Protein AF-A0A9P7XEX3-F1 (afdb_monomer)

Solvent-accessible surface area (backbone atoms only — not comparable to full-atom values): 7908 Å² total; per-residue (Å²): 132,84,55,79,51,70,36,64,41,76,70,66,59,84,87,46,30,38,46,70,72,43,67,50,45,33,74,48,67,82,50,74,45,76,41,85,84,81,72,66,93,85,53,54,62,40,49,46,70,55,46,53,51,21,47,76,70,18,29,25,40,33,32,69,48,98,83,57,32,36,40,36,40,34,40,29,33,50,69,28,82,89,48,85,88,46,72,95,41,48,42,43,40,38,37,29,40,52,67,87,52,104,77,68,46,75,76,76,54,53,55,64,74,82,32,43,48,61,58,73,90,55,99,80,68,85,70,63,31,47,67,42,65,92

Radius of gyration: 14.93 Å; Cα contacts (8 Å, |Δi|>4): 247; chains: 1; bounding box: 42×30×42 Å

Structure (mmCIF, N/CA/C/O backbone):
data_AF-A0A9P7XEX3-F1
#
_entry.id   AF-A0A9P7XEX3-F1
#
loop_
_atom_site.group_PDB
_atom_site.id
_atom_site.type_symbol
_atom_site.label_atom_id
_atom_site.label_alt_id
_atom_site.label_comp_id
_atom_site.label_asym_id
_atom_site.label_entity_id
_atom_site.label_seq_id
_atom_site.pdbx_PDB_ins_code
_atom_site.Cartn_x
_atom_site.Cartn_y
_atom_site.Cartn_z
_atom_site.occupancy
_atom_site.B_iso_or_equiv
_atom_site.auth_seq_id
_atom_site.auth_comp_id
_atom_site.auth_asym_id
_atom_site.auth_atom_id
_atom_site.pdbx_PDB_model_num
ATOM 1 N N . MET A 1 1 ? -22.966 -5.302 -13.024 1.00 58.19 1 MET A N 1
ATOM 2 C CA . MET A 1 1 ? -21.547 -4.919 -12.872 1.00 58.19 1 MET A CA 1
ATOM 3 C C . MET A 1 1 ? -21.337 -4.687 -11.386 1.00 58.19 1 MET A C 1
ATOM 5 O O . MET A 1 1 ? -22.095 -3.896 -10.843 1.00 58.19 1 MET A O 1
ATOM 9 N N . LYS A 1 2 ? -20.455 -5.440 -10.715 1.00 70.50 2 LYS A N 1
ATOM 10 C CA . LYS A 1 2 ? -20.168 -5.188 -9.292 1.00 70.50 2 LYS A CA 1
ATOM 11 C C . LYS A 1 2 ? -19.437 -3.854 -9.166 1.00 70.50 2 LYS A C 1
ATOM 13 O O . LYS A 1 2 ? -18.598 -3.545 -10.013 1.00 70.50 2 LYS A O 1
ATOM 18 N N . SER A 1 3 ? -19.785 -3.066 -8.157 1.00 88.56 3 SER A N 1
ATOM 19 C CA . SER A 1 3 ? -19.058 -1.833 -7.847 1.00 88.56 3 SER A CA 1
ATOM 20 C C . SER A 1 3 ? -17.653 -2.179 -7.353 1.00 88.56 3 SER A C 1
ATOM 22 O O . SER A 1 3 ? -17.471 -3.205 -6.703 1.00 88.56 3 SER A O 1
ATOM 24 N N . VAL A 1 4 ? -16.661 -1.315 -7.600 1.00 84.81 4 VAL A N 1
ATOM 25 C CA . VAL A 1 4 ? -15.306 -1.472 -7.029 1.00 84.81 4 VAL A CA 1
ATOM 26 C C . VAL A 1 4 ? -15.376 -1.622 -5.506 1.00 84.81 4 VAL A C 1
ATOM 28 O O . VAL A 1 4 ? -14.642 -2.407 -4.924 1.00 84.81 4 VAL A O 1
ATOM 31 N N . LEU A 1 5 ? -16.326 -0.944 -4.862 1.00 87.81 5 LEU A N 1
ATOM 32 C CA . LEU A 1 5 ? -16.550 -1.009 -3.418 1.00 87.81 5 LEU A CA 1
ATOM 33 C C . LEU A 1 5 ? -17.022 -2.388 -2.910 1.00 87.81 5 LEU A C 1
ATOM 35 O O . LEU A 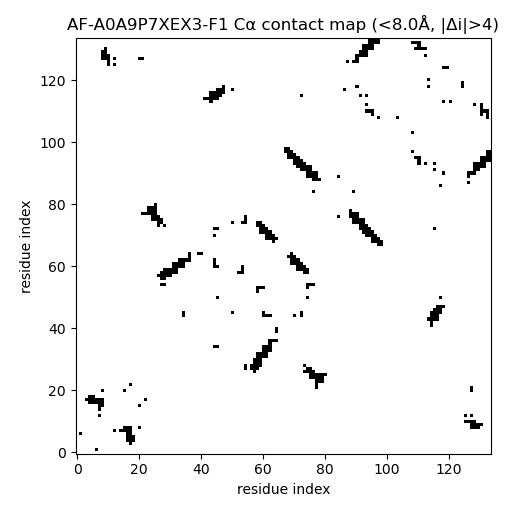1 5 ? -16.902 -2.668 -1.720 1.00 87.81 5 LEU A O 1
ATOM 39 N N . GLU A 1 6 ? -17.544 -3.242 -3.795 1.00 90.00 6 GLU A N 1
ATOM 40 C CA . GLU A 1 6 ? -18.005 -4.609 -3.499 1.00 90.00 6 GLU A CA 1
ATOM 41 C C . GLU A 1 6 ? -16.920 -5.672 -3.758 1.00 90.00 6 GLU A C 1
ATOM 43 O O . GLU A 1 6 ? -17.180 -6.868 -3.607 1.00 90.00 6 GLU A O 1
ATOM 48 N N . CYS A 1 7 ? -15.721 -5.261 -4.187 1.00 88.31 7 CYS A N 1
ATOM 49 C CA . CYS A 1 7 ? -14.556 -6.136 -4.319 1.00 88.31 7 CYS A CA 1
ATOM 50 C C . CYS A 1 7 ? -13.910 -6.421 -2.953 1.00 88.31 7 CYS A C 1
ATOM 52 O O . CYS A 1 7 ? -14.269 -5.804 -1.952 1.00 88.31 7 CYS A O 1
ATOM 54 N N . HIS A 1 8 ? -12.936 -7.331 -2.921 1.00 88.00 8 HIS A N 1
ATOM 55 C CA . HIS A 1 8 ? -12.168 -7.683 -1.722 1.00 88.00 8 HIS A CA 1
ATOM 56 C C . HIS A 1 8 ? -10.729 -7.134 -1.794 1.00 88.00 8 HIS A C 1
ATOM 58 O O . HIS A 1 8 ? -10.211 -6.989 -2.904 1.00 88.00 8 HIS A O 1
ATOM 64 N N . PRO A 1 9 ? -10.091 -6.832 -0.645 1.00 85.50 9 PRO A N 1
ATOM 65 C CA . PRO A 1 9 ? -8.646 -6.607 -0.551 1.00 85.50 9 PRO A CA 1
ATOM 66 C C . PRO A 1 9 ? -7.822 -7.807 -1.052 1.00 85.50 9 PRO A C 1
ATOM 68 O O . PRO A 1 9 ? -8.296 -8.943 -1.025 1.00 85.50 9 PRO A O 1
ATOM 71 N N . ASP A 1 10 ? -6.578 -7.566 -1.473 1.00 80.06 10 ASP A N 1
ATOM 72 C CA . ASP A 1 10 ? -5.695 -8.602 -2.036 1.00 80.06 10 ASP A CA 1
ATOM 73 C C . ASP A 1 10 ? -5.105 -9.561 -0.989 1.00 80.06 10 ASP A C 1
ATOM 75 O O . ASP A 1 10 ? -4.656 -10.652 -1.334 1.00 80.06 10 ASP A O 1
ATOM 79 N N . ASP A 1 11 ? -5.090 -9.165 0.283 1.00 75.62 11 ASP A N 1
ATOM 80 C CA . ASP A 1 11 ? -4.550 -9.918 1.422 1.00 75.62 11 ASP A CA 1
ATOM 81 C C . ASP A 1 11 ? -5.553 -10.912 2.045 1.00 75.62 11 ASP A C 1
ATOM 83 O O . ASP A 1 11 ? -5.323 -11.430 3.134 1.00 75.62 11 ASP A O 1
ATOM 87 N N . ASP A 1 12 ? -6.642 -11.217 1.329 1.00 63.78 12 ASP A N 1
ATOM 88 C CA . ASP A 1 12 ? -7.631 -12.260 1.650 1.00 63.78 12 ASP A CA 1
ATOM 89 C C . ASP A 1 12 ? -8.240 -12.134 3.061 1.00 63.78 12 ASP A C 1
ATOM 91 O O . ASP A 1 12 ? -8.373 -13.096 3.823 1.00 63.78 12 ASP A O 1
ATOM 95 N N . LEU A 1 13 ? -8.639 -10.908 3.421 1.00 64.44 13 LEU A N 1
ATOM 96 C CA . LEU A 1 13 ? -9.342 -10.602 4.667 1.00 64.44 13 LEU A CA 1
ATOM 97 C C . LEU A 1 13 ? -10.747 -11.209 4.710 1.00 64.44 13 LEU A C 1
ATOM 99 O O . LEU A 1 13 ? -11.727 -10.490 4.555 1.00 64.44 13 LEU A O 1
ATOM 103 N N . ALA A 1 14 ? -10.860 -12.518 4.930 1.00 65.88 14 ALA A N 1
ATOM 104 C CA . ALA A 1 14 ? -12.075 -13.233 5.344 1.00 65.88 14 ALA A CA 1
ATOM 105 C C . ALA A 1 14 ? -13.406 -12.699 4.750 1.00 65.88 14 ALA A C 1
ATOM 107 O O . ALA A 1 14 ? -14.372 -12.474 5.478 1.00 65.88 14 ALA A O 1
ATOM 108 N N . GLY A 1 15 ? -13.473 -12.454 3.435 1.00 72.50 15 GLY A N 1
ATOM 109 C CA . GLY A 1 15 ? -14.696 -11.979 2.768 1.00 72.50 15 GLY A CA 1
ATOM 110 C C . GLY A 1 15 ? -15.116 -10.529 3.063 1.00 72.50 15 GLY A C 1
ATOM 111 O O . GLY A 1 15 ? -16.219 -10.130 2.692 1.00 72.50 15 GLY A O 1
ATOM 112 N N . THR A 1 16 ? -14.256 -9.719 3.680 1.00 86.62 16 THR A N 1
ATOM 113 C CA . THR A 1 16 ? -14.482 -8.284 3.919 1.00 86.62 16 THR A CA 1
ATOM 114 C C . THR A 1 16 ? -14.450 -7.524 2.595 1.00 86.62 16 THR A C 1
ATOM 116 O O . THR A 1 16 ? -13.532 -7.713 1.795 1.00 86.62 16 THR A O 1
ATOM 119 N N . MET A 1 17 ? -15.443 -6.675 2.325 1.00 91.00 17 MET A N 1
ATOM 120 C CA . MET A 1 17 ? -15.463 -5.854 1.108 1.00 91.00 17 MET A CA 1
ATOM 121 C C . MET A 1 17 ? -14.606 -4.591 1.269 1.00 91.00 17 MET A C 1
ATOM 123 O O . MET A 1 17 ? -14.405 -4.110 2.382 1.00 91.00 17 MET A O 1
ATOM 127 N N . LEU A 1 18 ? -14.161 -3.994 0.158 1.00 89.38 18 LEU A N 1
ATOM 128 C CA . LEU A 1 18 ? -13.391 -2.744 0.164 1.00 89.38 18 LEU A CA 1
ATOM 129 C C . LEU A 1 18 ? -14.134 -1.609 0.878 1.00 89.38 18 LEU A C 1
ATOM 131 O O . LEU A 1 18 ? -13.507 -0.850 1.610 1.00 89.38 18 LEU A O 1
ATOM 135 N N . LYS A 1 19 ? -15.462 -1.513 0.722 1.00 90.75 19 LYS A N 1
ATOM 136 C CA . LYS A 1 19 ? -16.272 -0.517 1.444 1.00 90.75 19 LYS A CA 1
ATOM 137 C C . LYS A 1 19 ? -16.159 -0.635 2.967 1.00 90.75 19 LYS A C 1
ATOM 139 O O . LYS A 1 19 ? -16.168 0.388 3.633 1.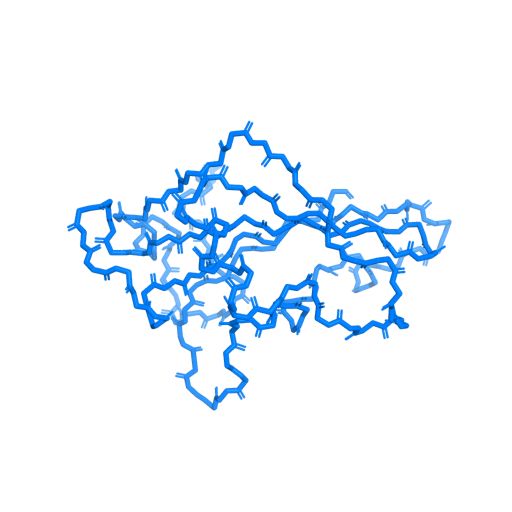00 90.75 19 LYS A O 1
ATOM 144 N N . ASP A 1 20 ? -16.046 -1.858 3.486 1.00 91.06 20 ASP A N 1
ATOM 145 C CA . ASP A 1 20 ? -16.036 -2.133 4.923 1.00 91.06 20 ASP A CA 1
ATOM 146 C C . ASP A 1 20 ? -14.596 -2.029 5.450 1.00 91.06 20 ASP A C 1
ATOM 148 O O . ASP A 1 20 ? -14.333 -1.413 6.478 1.00 91.06 20 ASP A O 1
ATOM 152 N N . ALA A 1 21 ? -13.631 -2.553 4.689 1.00 88.88 21 ALA A N 1
ATOM 153 C CA . ALA A 1 21 ? -12.208 -2.496 5.015 1.00 88.88 21 ALA A CA 1
ATOM 154 C C . ALA A 1 21 ? -11.644 -1.061 5.032 1.00 88.88 21 ALA A C 1
ATOM 156 O O . ALA A 1 21 ? -10.680 -0.785 5.748 1.00 88.88 21 ALA A O 1
ATOM 157 N N . PHE A 1 22 ? -12.236 -0.150 4.252 1.00 89.62 22 PHE A N 1
ATOM 158 C CA . PHE A 1 22 ? -11.783 1.234 4.092 1.00 89.62 22 PHE A CA 1
ATOM 159 C C . PHE A 1 22 ? -12.864 2.279 4.430 1.00 89.62 22 PHE A C 1
ATOM 161 O O . PHE A 1 22 ? -12.735 3.427 4.011 1.00 89.62 22 PHE A O 1
ATOM 168 N N . GLU A 1 23 ? -13.906 1.923 5.191 1.00 90.19 23 GLU A N 1
ATOM 169 C CA . GLU A 1 23 ? -15.091 2.773 5.441 1.00 90.19 23 GLU A CA 1
ATOM 170 C C . GLU A 1 23 ? -14.739 4.191 5.919 1.00 90.19 23 GLU A C 1
ATOM 172 O O . GLU A 1 23 ? -15.272 5.185 5.424 1.00 90.19 23 GLU A O 1
ATOM 177 N N . VAL A 1 24 ? -13.794 4.286 6.856 1.00 91.06 24 VAL A N 1
ATOM 178 C CA . VAL A 1 24 ? -13.302 5.554 7.418 1.00 91.06 24 VAL A CA 1
ATOM 179 C C . VAL A 1 24 ? -11.854 5.834 7.019 1.00 91.06 24 VAL A C 1
ATOM 181 O O . VAL A 1 24 ? -11.160 6.626 7.659 1.00 91.06 24 VAL A O 1
ATOM 184 N N . ALA A 1 25 ? -11.375 5.183 5.957 1.00 89.56 25 ALA A N 1
ATOM 185 C CA . ALA A 1 25 ? -10.015 5.366 5.497 1.00 89.56 25 ALA A CA 1
ATOM 186 C C . ALA A 1 25 ? -9.795 6.802 5.021 1.00 89.56 25 ALA A C 1
ATOM 188 O O . ALA A 1 25 ? -10.544 7.362 4.221 1.00 89.56 25 ALA A O 1
ATOM 189 N N . TRP A 1 26 ? -8.711 7.394 5.499 1.00 89.31 26 TRP A N 1
ATOM 190 C CA . TRP A 1 26 ? -8.267 8.703 5.082 1.00 89.31 26 TRP A CA 1
ATOM 191 C C . TRP A 1 26 ? -7.005 8.571 4.241 1.00 89.31 26 TRP A C 1
ATOM 193 O O . TRP A 1 26 ? -5.998 8.007 4.676 1.00 89.31 26 TRP A O 1
ATOM 203 N N . VAL A 1 27 ? -7.068 9.117 3.029 1.00 87.31 27 VAL A N 1
ATOM 204 C CA . VAL A 1 27 ? -5.940 9.214 2.106 1.00 87.31 27 VAL A CA 1
ATOM 205 C C . VAL A 1 27 ? -5.637 10.685 1.893 1.00 87.31 27 VAL A C 1
ATOM 207 O O . VAL A 1 27 ? -6.520 11.477 1.559 1.00 87.31 27 VAL A O 1
ATOM 210 N N . ARG A 1 28 ? -4.372 11.058 2.064 1.00 80.88 28 ARG A N 1
ATOM 211 C CA . ARG A 1 28 ? -3.878 12.387 1.722 1.00 80.88 28 ARG A CA 1
ATOM 212 C C . ARG A 1 28 ? -2.646 12.205 0.855 1.00 80.88 28 ARG A C 1
ATOM 214 O O . ARG A 1 28 ? -1.628 11.737 1.343 1.00 80.88 28 ARG A O 1
ATOM 221 N N . PHE A 1 29 ? -2.726 12.587 -0.415 1.00 81.81 29 PHE A N 1
ATOM 222 C CA . PHE A 1 29 ? -1.544 12.735 -1.256 1.00 81.81 29 PHE A CA 1
ATOM 223 C C . PHE A 1 29 ? -1.715 13.943 -2.181 1.00 81.81 29 PHE A C 1
ATOM 225 O O . PHE A 1 29 ? -2.795 14.162 -2.723 1.00 81.81 29 PHE A O 1
ATOM 232 N N . ALA A 1 30 ? -0.670 14.756 -2.310 1.00 83.50 30 ALA A N 1
ATOM 233 C CA . ALA A 1 30 ? -0.660 15.953 -3.154 1.00 83.50 30 ALA A CA 1
AT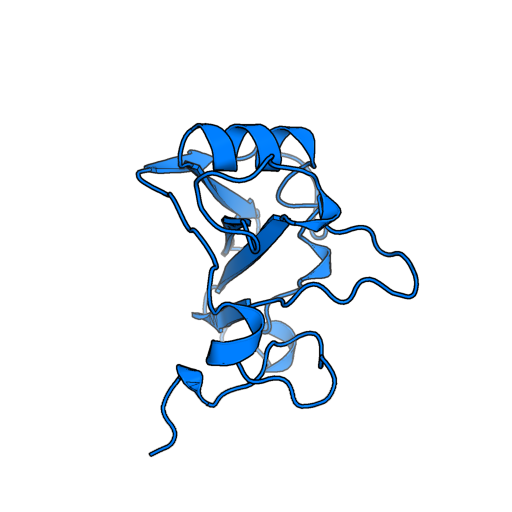OM 234 C C . ALA A 1 30 ? 0.493 15.947 -4.167 1.00 83.50 30 ALA A C 1
ATOM 236 O O . ALA A 1 30 ? 0.420 16.627 -5.185 1.00 83.50 30 ALA A O 1
ATOM 237 N N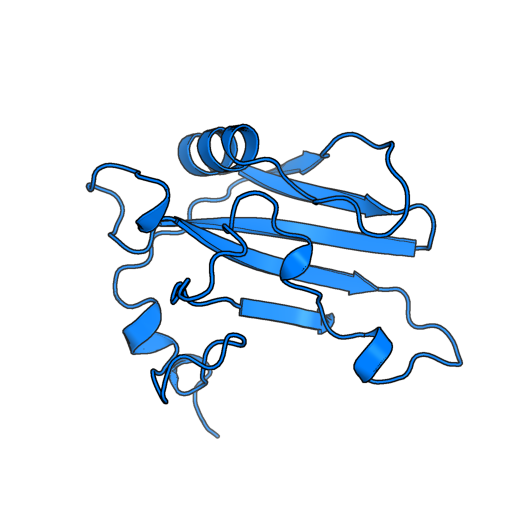 . HIS A 1 31 ? 1.563 15.203 -3.889 1.00 88.50 31 HIS A N 1
ATOM 238 C CA . HIS A 1 31 ? 2.742 15.111 -4.744 1.00 88.50 31 HIS A CA 1
ATOM 239 C C . HIS A 1 31 ? 3.481 13.792 -4.509 1.00 88.50 31 HIS A C 1
ATOM 241 O O . HIS A 1 31 ? 3.269 13.122 -3.493 1.00 88.50 31 HIS A O 1
ATOM 247 N N . PHE A 1 32 ? 4.348 13.434 -5.458 1.00 88.62 32 PHE A N 1
ATOM 248 C CA . PHE A 1 32 ? 5.205 12.257 -5.369 1.00 88.62 32 PHE A CA 1
ATOM 249 C C . PHE A 1 32 ? 6.633 12.635 -4.995 1.00 88.62 32 PHE A C 1
ATOM 251 O O . PHE A 1 32 ? 7.154 13.651 -5.453 1.00 88.62 32 PHE A O 1
ATOM 258 N N . VAL A 1 33 ? 7.277 11.791 -4.195 1.00 88.00 33 VAL A N 1
ATOM 259 C CA . VAL A 1 33 ? 8.696 11.914 -3.854 1.00 88.00 33 VAL A CA 1
ATOM 260 C C . VAL A 1 33 ? 9.395 10.611 -4.212 1.00 88.00 33 VAL A C 1
ATOM 262 O O . VAL A 1 33 ? 8.855 9.525 -4.001 1.00 88.00 33 VAL A O 1
ATOM 265 N N . GLN A 1 34 ? 10.588 10.713 -4.793 1.00 85.38 34 GLN A N 1
ATOM 266 C CA . GLN A 1 34 ? 11.374 9.550 -5.176 1.00 85.38 34 GLN A CA 1
ATOM 267 C C . GLN A 1 34 ? 12.070 8.950 -3.947 1.00 85.38 34 GLN A C 1
ATOM 269 O O . GLN A 1 34 ? 12.846 9.629 -3.276 1.00 85.38 34 GLN A O 1
ATOM 274 N N . ALA A 1 35 ? 11.807 7.675 -3.656 1.00 78.75 35 ALA A N 1
ATOM 275 C CA . ALA A 1 35 ? 12.628 6.899 -2.732 1.00 78.75 35 ALA A CA 1
ATOM 276 C C . ALA A 1 35 ? 14.017 6.656 -3.353 1.00 78.75 35 ALA A C 1
ATOM 278 O O . ALA A 1 35 ? 14.140 6.575 -4.576 1.00 78.75 35 ALA A O 1
ATOM 279 N N . GLY A 1 36 ? 15.060 6.553 -2.518 1.00 68.31 36 GLY A N 1
ATOM 280 C CA . GLY A 1 36 ? 16.458 6.418 -2.960 1.00 68.31 36 GLY A CA 1
ATOM 281 C C . GLY A 1 36 ? 16.671 5.357 -4.055 1.00 68.31 36 GLY A C 1
ATOM 282 O O . GLY A 1 36 ? 15.965 4.348 -4.104 1.00 68.31 36 GLY A O 1
ATOM 283 N N . SER A 1 37 ? 17.635 5.593 -4.956 1.00 57.62 37 SER A N 1
ATOM 284 C CA . SER A 1 37 ? 17.739 4.856 -6.230 1.00 57.62 37 SER A CA 1
ATOM 285 C C . SER A 1 37 ? 18.581 3.581 -6.209 1.00 57.62 37 SER A C 1
ATOM 287 O O . SER A 1 37 ? 18.722 2.950 -7.253 1.00 57.62 37 SER A O 1
ATOM 289 N N . ASP A 1 38 ? 19.137 3.178 -5.073 1.00 56.03 38 ASP A N 1
ATOM 290 C CA . ASP A 1 38 ? 20.031 2.023 -5.010 1.00 56.03 38 ASP A CA 1
ATOM 291 C C . ASP A 1 38 ? 19.566 1.068 -3.925 1.00 56.03 38 ASP A C 1
ATOM 293 O O . ASP A 1 38 ? 19.617 1.393 -2.748 1.00 56.03 38 ASP A O 1
ATOM 297 N N . ASN A 1 39 ? 19.033 -0.069 -4.370 1.00 52.81 39 ASN A N 1
ATOM 298 C CA . ASN A 1 39 ? 19.175 -1.422 -3.825 1.00 52.81 39 ASN A CA 1
ATOM 299 C C . ASN A 1 39 ? 18.563 -2.360 -4.884 1.00 52.81 39 ASN A C 1
ATOM 301 O O . ASN A 1 39 ? 17.638 -1.944 -5.588 1.00 52.81 39 ASN A O 1
ATOM 305 N N . GLY A 1 40 ? 19.106 -3.573 -5.033 1.00 56.31 40 GLY A N 1
ATOM 306 C CA . GLY A 1 40 ? 18.696 -4.553 -6.050 1.00 56.31 40 GLY A CA 1
ATOM 307 C C . GLY A 1 40 ? 17.198 -4.893 -6.054 1.00 56.31 40 GLY A C 1
ATOM 308 O O . GLY A 1 40 ? 16.428 -4.452 -5.197 1.00 56.31 40 GLY A O 1
ATOM 309 N N . GLU A 1 41 ? 16.776 -5.680 -7.045 1.00 58.03 41 GLU A N 1
ATOM 310 C CA . GLU A 1 41 ? 15.397 -6.174 -7.139 1.00 58.03 41 GLU A CA 1
ATOM 311 C C . GLU A 1 41 ? 14.957 -6.847 -5.823 1.00 58.03 41 GLU A C 1
ATOM 313 O O . GLU A 1 41 ? 15.718 -7.598 -5.216 1.00 58.03 41 GLU A O 1
ATOM 318 N N . GLY A 1 42 ? 13.743 -6.537 -5.351 1.00 60.22 42 GLY A N 1
ATOM 319 C CA . GLY A 1 42 ? 13.189 -7.075 -4.098 1.00 60.22 42 GLY A CA 1
ATOM 320 C C . GLY A 1 42 ? 13.446 -6.240 -2.836 1.00 60.22 42 GLY A C 1
ATOM 321 O O . GLY A 1 42 ? 12.981 -6.603 -1.757 1.00 60.22 42 GLY A O 1
ATOM 322 N N . ALA A 1 43 ? 14.144 -5.104 -2.936 1.00 69.62 43 ALA A N 1
ATOM 323 C CA . ALA A 1 43 ? 14.262 -4.173 -1.816 1.00 69.62 43 ALA A CA 1
ATOM 324 C C . ALA A 1 43 ? 12.929 -3.459 -1.523 1.00 69.62 43 ALA A C 1
ATOM 326 O O . ALA A 1 43 ? 12.237 -3.010 -2.438 1.00 69.62 43 ALA A O 1
ATOM 327 N N . GLN A 1 44 ? 12.616 -3.282 -0.235 1.00 76.44 44 GLN A N 1
ATOM 328 C CA . GLN A 1 44 ? 11.437 -2.538 0.217 1.00 76.44 44 GLN A CA 1
ATOM 329 C C . GLN A 1 44 ? 11.390 -1.141 -0.412 1.00 76.44 44 GLN A C 1
ATOM 331 O O . GLN A 1 44 ? 12.378 -0.407 -0.401 1.00 76.44 44 GLN A O 1
ATOM 336 N N . VAL A 1 45 ? 10.234 -0.756 -0.947 1.00 76.62 45 VAL A N 1
ATOM 337 C CA . VAL A 1 45 ? 10.026 0.542 -1.604 1.00 76.62 45 VAL A CA 1
ATOM 338 C C . VAL A 1 45 ? 10.099 1.690 -0.600 1.00 76.62 45 VAL A C 1
ATOM 340 O O . VAL A 1 45 ? 10.565 2.775 -0.940 1.00 76.62 45 VAL A O 1
ATOM 343 N N . VAL A 1 46 ? 9.679 1.447 0.641 1.00 82.25 46 VAL A N 1
ATOM 344 C CA . VAL A 1 46 ? 9.564 2.462 1.687 1.00 82.25 46 VAL A CA 1
ATOM 345 C C . VAL A 1 46 ? 9.864 1.857 3.064 1.00 82.25 46 VAL A C 1
ATOM 347 O O . VAL A 1 46 ? 9.447 0.732 3.328 1.00 82.25 46 VAL A O 1
ATOM 350 N N . SER A 1 47 ? 10.554 2.594 3.941 1.00 81.69 47 SER A N 1
ATOM 351 C CA . SER A 1 47 ? 10.692 2.245 5.365 1.00 81.69 47 SER A CA 1
ATOM 352 C C . SER A 1 47 ? 9.491 2.734 6.185 1.00 81.69 47 SER A C 1
ATOM 354 O O . SER A 1 47 ? 8.751 3.617 5.750 1.00 81.69 47 SER A O 1
ATOM 356 N N . ILE A 1 48 ? 9.305 2.223 7.402 1.00 80.94 48 ILE A N 1
ATOM 357 C CA . ILE A 1 48 ? 8.251 2.712 8.304 1.00 80.94 48 ILE A CA 1
ATOM 358 C C . ILE A 1 48 ? 8.339 4.232 8.506 1.00 80.94 48 ILE A C 1
ATOM 360 O O . ILE A 1 48 ? 7.363 4.936 8.265 1.00 80.94 48 ILE A O 1
ATOM 364 N N . GLU A 1 49 ? 9.512 4.781 8.808 1.00 83.94 49 GLU A N 1
ATOM 365 C CA . GLU A 1 49 ? 9.711 6.215 9.057 1.00 83.94 49 GLU A CA 1
ATOM 366 C C . GLU A 1 49 ? 9.308 7.074 7.852 1.00 83.94 49 GLU A C 1
ATOM 368 O O . GLU A 1 49 ? 8.663 8.115 8.006 1.00 83.94 49 GLU A O 1
ATOM 373 N N . MET A 1 50 ? 9.634 6.611 6.641 1.00 83.88 50 MET A N 1
ATOM 374 C CA . MET A 1 50 ? 9.260 7.290 5.403 1.00 83.88 50 MET A CA 1
ATOM 375 C C . MET A 1 50 ? 7.753 7.233 5.151 1.00 83.88 50 MET A C 1
ATOM 377 O O . MET A 1 50 ? 7.183 8.231 4.716 1.00 83.88 50 MET A O 1
ATOM 381 N N . ALA A 1 51 ? 7.085 6.119 5.467 1.00 83.69 51 ALA A N 1
ATOM 382 C CA . ALA A 1 51 ? 5.629 6.014 5.368 1.00 83.69 51 ALA A CA 1
ATOM 383 C C . ALA A 1 51 ? 4.919 6.964 6.350 1.00 83.69 51 ALA A C 1
ATOM 385 O O . ALA A 1 51 ? 3.937 7.615 5.987 1.00 83.69 51 ALA A O 1
ATOM 386 N N . TRP A 1 52 ? 5.447 7.113 7.570 1.00 84.75 52 TRP A N 1
ATOM 387 C CA . TRP A 1 52 ? 4.949 8.070 8.565 1.00 84.75 52 TRP A CA 1
ATOM 388 C C . TRP A 1 52 ? 5.101 9.518 8.108 1.00 84.75 52 TRP A C 1
ATOM 390 O O . TRP A 1 52 ? 4.152 10.306 8.192 1.00 84.75 52 TRP A O 1
ATOM 400 N N . LEU A 1 53 ? 6.289 9.872 7.612 1.00 86.12 53 LEU A N 1
ATOM 401 C CA . LEU A 1 53 ? 6.537 11.195 7.052 1.00 86.12 53 LEU A CA 1
ATOM 402 C C . LEU A 1 53 ? 5.590 11.450 5.879 1.00 86.12 53 LEU A C 1
ATOM 404 O O . LEU A 1 53 ? 4.944 12.494 5.816 1.00 86.12 53 LEU A O 1
ATOM 408 N N . ALA A 1 54 ? 5.446 10.468 4.996 1.00 87.69 54 ALA A N 1
ATOM 409 C CA . ALA A 1 54 ? 4.624 10.613 3.819 1.00 87.69 54 ALA A CA 1
ATOM 410 C C . ALA A 1 54 ? 3.138 10.791 4.144 1.00 87.69 54 ALA A C 1
ATOM 412 O O . ALA A 1 54 ? 2.510 11.705 3.616 1.00 87.69 54 ALA A O 1
ATOM 413 N N . MET A 1 55 ? 2.596 10.025 5.092 1.00 86.81 55 MET A N 1
ATOM 414 C CA . MET A 1 55 ? 1.216 10.194 5.551 1.00 86.81 55 MET A CA 1
ATOM 415 C C . MET A 1 55 ? 0.985 11.582 6.171 1.00 86.81 55 MET A C 1
ATOM 417 O O . MET A 1 55 ? 0.005 12.262 5.861 1.00 86.81 55 MET A O 1
ATOM 421 N N . ARG A 1 56 ? 1.917 12.053 7.012 1.00 85.06 56 ARG A N 1
ATOM 422 C CA . ARG A 1 56 ? 1.815 13.372 7.661 1.00 85.06 56 ARG A CA 1
ATOM 423 C C . ARG A 1 56 ? 1.845 14.524 6.653 1.00 85.06 56 ARG A C 1
ATOM 425 O O . ARG A 1 56 ? 1.137 15.515 6.839 1.00 85.06 56 ARG A O 1
ATOM 432 N N . TRP A 1 57 ? 2.665 14.407 5.613 1.00 85.31 57 TRP A N 1
ATOM 433 C CA . TRP A 1 57 ? 2.901 15.475 4.636 1.00 85.31 57 TRP A CA 1
ATOM 434 C C . TRP A 1 57 ? 2.033 15.352 3.382 1.00 85.31 57 TRP A C 1
ATOM 436 O O . TRP A 1 57 ? 1.997 16.268 2.564 1.00 85.31 57 TRP A O 1
ATOM 446 N N . GLY A 1 58 ? 1.287 14.258 3.252 1.00 84.94 58 GLY A N 1
ATOM 447 C CA . GLY A 1 58 ? 0.476 13.985 2.079 1.00 84.94 58 GLY A CA 1
ATOM 448 C C . GLY A 1 58 ? 1.326 13.674 0.849 1.00 84.94 58 GLY A C 1
ATOM 449 O O . GLY A 1 58 ? 1.148 14.291 -0.202 1.00 84.94 58 GLY A O 1
ATOM 450 N N . ILE A 1 59 ? 2.267 12.750 0.989 1.00 89.06 59 ILE A N 1
ATOM 451 C CA . ILE A 1 59 ? 3.223 12.359 -0.045 1.00 89.06 59 ILE A CA 1
ATOM 452 C C . ILE A 1 59 ? 2.891 10.948 -0.533 1.00 89.06 59 ILE A C 1
ATOM 454 O O . ILE A 1 59 ? 2.720 10.029 0.264 1.00 89.06 59 ILE A O 1
ATOM 458 N N . GLY A 1 60 ? 2.860 10.768 -1.851 1.00 88.94 60 GLY A N 1
ATOM 459 C CA . GLY A 1 60 ? 3.030 9.456 -2.469 1.00 88.94 60 GLY A CA 1
ATOM 460 C C . GLY A 1 60 ? 4.516 9.174 -2.684 1.00 88.94 60 GLY A C 1
ATOM 461 O O . GLY A 1 60 ? 5.286 10.068 -3.026 1.00 88.94 60 GLY A O 1
ATOM 462 N N . ILE A 1 61 ? 4.950 7.939 -2.494 1.00 88.75 61 ILE A N 1
ATOM 463 C CA . ILE A 1 61 ? 6.360 7.568 -2.621 1.00 88.75 61 ILE A CA 1
ATOM 464 C C . ILE A 1 61 ? 6.516 6.744 -3.880 1.00 88.75 61 ILE A C 1
ATOM 466 O O . ILE A 1 61 ? 5.884 5.704 -4.009 1.00 88.75 61 ILE A O 1
ATOM 470 N N . GLN A 1 62 ? 7.360 7.189 -4.799 1.00 88.19 62 GLN A N 1
ATOM 471 C CA . GLN A 1 62 ? 7.647 6.453 -6.022 1.00 88.19 62 GLN A CA 1
ATOM 472 C C . GLN A 1 62 ? 9.064 5.898 -5.997 1.00 88.19 62 GLN A C 1
ATOM 474 O O . GLN A 1 62 ? 10.001 6.550 -5.538 1.00 88.19 62 GLN A O 1
ATOM 479 N N . ARG A 1 63 ? 9.239 4.698 -6.535 1.00 84.12 63 ARG A N 1
ATOM 480 C CA . ARG A 1 63 ? 10.542 4.075 -6.715 1.00 84.12 63 ARG A CA 1
ATOM 481 C C . ARG A 1 63 ? 10.613 3.422 -8.080 1.00 84.12 63 ARG A C 1
ATOM 483 O O . ARG A 1 63 ? 9.847 2.508 -8.373 1.00 84.12 63 ARG A O 1
ATOM 490 N N . ALA A 1 64 ? 11.553 3.887 -8.891 1.00 77.56 64 ALA A N 1
ATOM 491 C CA . ALA A 1 64 ? 11.917 3.239 -10.139 1.00 77.56 64 ALA A CA 1
ATOM 492 C C . ALA A 1 64 ? 12.967 2.157 -9.865 1.00 77.56 64 ALA A C 1
ATOM 494 O O . ALA A 1 64 ? 13.914 2.378 -9.107 1.00 77.56 64 ALA A O 1
ATOM 495 N N . PHE A 1 65 ? 12.804 1.000 -10.494 1.00 73.25 65 PHE A N 1
ATOM 496 C CA . PHE A 1 65 ? 13.790 -0.074 -10.488 1.00 73.25 65 PHE A CA 1
ATOM 497 C C . PHE A 1 65 ? 14.493 -0.123 -11.845 1.00 73.25 65 PHE A C 1
ATOM 499 O O . PHE A 1 65 ? 13.914 0.225 -12.876 1.00 73.25 65 PHE A O 1
ATOM 506 N N . ARG A 1 66 ? 15.762 -0.558 -11.851 1.00 61.56 66 ARG A N 1
ATOM 507 C CA . ARG A 1 66 ? 16.629 -0.562 -13.047 1.00 61.56 66 ARG A CA 1
ATOM 508 C C . ARG A 1 66 ? 16.041 -1.342 -14.237 1.00 61.56 66 ARG A C 1
ATOM 510 O O . ARG A 1 66 ? 16.418 -1.069 -15.370 1.00 61.56 66 ARG A O 1
ATOM 517 N N . HIS A 1 67 ? 15.095 -2.250 -13.998 1.00 57.84 67 HIS A N 1
ATOM 518 C CA . HIS A 1 67 ? 14.496 -3.136 -15.002 1.00 57.84 67 HIS A CA 1
ATOM 519 C C . HIS A 1 67 ? 13.109 -2.690 -15.502 1.00 57.84 67 HIS A C 1
ATOM 521 O O . HIS A 1 67 ? 12.273 -3.515 -15.855 1.00 57.84 67 HIS A O 1
ATOM 527 N N . ALA A 1 68 ? 12.885 -1.376 -15.604 1.00 71.75 68 ALA A N 1
ATOM 528 C CA . ALA A 1 68 ? 11.714 -0.791 -16.269 1.00 71.75 68 ALA A CA 1
ATOM 529 C C . ALA A 1 68 ? 10.361 -1.039 -15.572 1.00 71.75 68 ALA A C 1
ATOM 531 O O . ALA A 1 68 ? 9.310 -1.158 -16.210 1.00 71.75 68 ALA A O 1
ATOM 532 N N . SER A 1 69 ? 10.394 -1.073 -14.243 1.00 77.75 69 SER A N 1
ATOM 533 C CA . SER A 1 69 ? 9.210 -1.009 -13.397 1.00 77.75 69 SER A CA 1
ATOM 534 C C . SER A 1 69 ? 9.296 0.170 -12.433 1.00 77.75 69 SER A C 1
ATOM 536 O O . SER A 1 69 ? 10.375 0.600 -12.014 1.00 77.75 69 SER A O 1
ATOM 538 N N . MET A 1 70 ? 8.133 0.705 -12.081 1.00 83.38 70 MET A N 1
ATOM 539 C CA . MET A 1 70 ? 7.971 1.745 -11.081 1.00 83.38 70 MET A CA 1
ATOM 540 C C . MET A 1 70 ? 6.911 1.305 -10.081 1.00 83.38 70 MET A C 1
ATOM 542 O O . MET A 1 70 ? 5.809 0.912 -10.458 1.00 83.38 70 MET A O 1
ATOM 546 N N . HIS A 1 71 ? 7.239 1.404 -8.801 1.00 86.06 71 HIS A N 1
ATOM 547 C CA . HIS A 1 71 ? 6.298 1.183 -7.717 1.00 86.06 71 HIS A CA 1
ATOM 548 C C . HIS A 1 71 ? 5.945 2.517 -7.074 1.00 86.06 71 HIS A C 1
ATOM 550 O O . HIS A 1 71 ? 6.832 3.305 -6.753 1.00 86.06 71 HIS A O 1
ATOM 556 N N . ILE A 1 72 ? 4.654 2.763 -6.889 1.00 87.44 72 ILE A N 1
ATOM 557 C CA . ILE A 1 72 ? 4.122 3.919 -6.177 1.00 87.44 72 ILE A CA 1
ATOM 558 C C . ILE A 1 72 ? 3.417 3.404 -4.929 1.00 87.44 72 ILE A C 1
ATOM 560 O O . ILE A 1 72 ? 2.580 2.508 -5.002 1.00 87.44 72 ILE A O 1
ATOM 564 N N . VAL A 1 73 ? 3.749 3.989 -3.789 1.00 88.50 73 VAL A N 1
ATOM 565 C CA . VAL A 1 73 ? 3.155 3.695 -2.493 1.00 88.50 73 VAL A CA 1
ATOM 566 C C . VAL A 1 73 ? 2.413 4.929 -2.012 1.00 88.50 73 VAL A C 1
ATOM 568 O O . VAL A 1 73 ? 3.007 5.996 -1.853 1.00 88.50 73 VAL A O 1
ATOM 571 N N . ILE A 1 74 ? 1.118 4.780 -1.759 1.00 89.50 74 ILE A N 1
ATOM 572 C CA . ILE A 1 74 ? 0.279 5.825 -1.172 1.00 89.50 74 ILE A CA 1
ATOM 573 C C . ILE A 1 74 ? -0.131 5.352 0.225 1.00 89.50 74 ILE A C 1
ATOM 575 O O . ILE A 1 74 ? -0.900 4.395 0.325 1.00 89.50 74 ILE A O 1
ATOM 579 N N . PRO A 1 75 ? 0.375 5.975 1.303 1.00 88.31 75 PRO A N 1
ATOM 580 C CA . PRO A 1 75 ? -0.043 5.645 2.659 1.00 88.31 75 PRO A CA 1
ATOM 581 C C . PRO A 1 75 ? -1.531 5.936 2.884 1.00 88.31 75 PRO A C 1
ATOM 583 O O . PRO A 1 75 ? -2.073 6.922 2.381 1.00 88.31 75 PRO A O 1
ATOM 586 N N . VAL A 1 76 ? -2.178 5.085 3.674 1.00 89.38 76 VAL A N 1
ATOM 587 C CA . VAL A 1 76 ? -3.597 5.178 4.033 1.00 89.38 76 VAL A CA 1
ATOM 588 C C . VAL A 1 76 ? -3.733 5.051 5.544 1.00 89.38 76 VAL A C 1
ATOM 590 O O . VAL A 1 76 ? -3.151 4.150 6.145 1.00 89.38 76 VAL A O 1
ATOM 593 N N . LEU A 1 77 ? -4.530 5.919 6.165 1.00 89.62 77 LEU A N 1
ATOM 594 C CA . LEU A 1 77 ? -4.888 5.818 7.579 1.00 89.62 77 LEU A CA 1
ATOM 595 C C . LEU A 1 77 ? -6.298 5.244 7.708 1.00 89.62 77 LEU A C 1
ATOM 597 O O . LEU A 1 77 ? -7.268 5.904 7.358 1.00 89.62 77 LEU A O 1
ATOM 601 N N . LEU A 1 78 ? -6.418 4.027 8.231 1.00 89.06 78 LEU A N 1
ATOM 602 C CA . LEU A 1 78 ? -7.677 3.280 8.321 1.00 89.06 78 LEU A CA 1
ATOM 603 C C . LEU A 1 78 ? -8.643 3.805 9.383 1.00 89.06 78 LEU A C 1
ATOM 605 O O . LEU A 1 78 ? -9.796 3.409 9.391 1.00 89.06 78 LEU A O 1
ATOM 609 N N . SER A 1 79 ? -8.183 4.660 10.293 1.00 86.69 79 SER A N 1
ATOM 610 C CA . SER A 1 79 ? -8.967 5.146 11.432 1.00 86.69 79 SER A CA 1
ATOM 611 C C . SER A 1 79 ? -9.541 6.551 11.256 1.00 86.69 79 SER A C 1
ATOM 613 O O . SER A 1 79 ? -10.016 7.139 12.220 1.00 86.69 79 SER A O 1
ATOM 615 N N . GLY A 1 80 ? -9.437 7.130 10.062 1.00 83.69 80 GLY A N 1
ATOM 616 C CA . GLY A 1 80 ? -9.882 8.496 9.804 1.00 83.69 80 GLY A CA 1
ATOM 617 C C . GLY A 1 80 ? -8.880 9.578 10.214 1.00 83.69 80 GLY A C 1
ATOM 618 O O . GLY A 1 80 ? -7.887 9.338 10.901 1.00 83.69 80 GLY A O 1
ATOM 619 N N . LYS A 1 81 ? -9.143 10.798 9.735 1.00 82.38 81 LYS A N 1
ATOM 620 C CA . LYS A 1 81 ? -8.225 11.951 9.752 1.00 82.38 81 LYS A CA 1
ATOM 621 C C . LYS A 1 81 ? -7.825 12.441 11.146 1.00 82.38 81 LYS A C 1
ATOM 623 O O . LYS A 1 81 ? -6.688 12.869 11.328 1.00 82.38 81 LYS A O 1
ATOM 628 N N . ASP A 1 82 ? -8.761 12.429 12.089 1.00 83.44 82 ASP A N 1
ATOM 629 C CA . ASP A 1 82 ? -8.600 13.095 13.390 1.00 83.44 82 ASP A CA 1
ATOM 630 C C . ASP A 1 82 ? -8.077 12.150 14.483 1.00 83.44 82 ASP A C 1
ATOM 632 O O . ASP A 1 82 ? -7.860 12.548 15.630 1.00 83.44 82 ASP A O 1
ATOM 636 N N . GLU A 1 83 ? -7.837 10.888 14.131 1.00 84.00 83 GLU A N 1
ATOM 637 C CA . GLU A 1 83 ? -7.301 9.903 15.051 1.00 84.00 83 GLU A CA 1
ATOM 638 C C . GLU A 1 83 ? -5.772 9.915 15.122 1.00 84.00 83 GLU A C 1
ATOM 640 O O . GLU A 1 83 ? -5.056 10.305 14.197 1.00 84.00 83 GLU A O 1
ATOM 645 N N . LYS A 1 84 ? -5.245 9.430 16.253 1.00 84.12 84 LYS A N 1
ATOM 646 C CA . LYS A 1 84 ? -3.802 9.246 16.419 1.00 84.12 84 LYS A CA 1
ATOM 647 C C . LYS A 1 84 ? -3.287 8.258 15.378 1.00 84.12 84 LYS A C 1
ATOM 649 O O . LYS A 1 84 ? -3.636 7.076 15.408 1.00 84.12 84 LYS A O 1
ATOM 654 N N . MET A 1 85 ? -2.385 8.742 14.531 1.00 82.12 85 MET A N 1
ATOM 655 C CA . MET A 1 85 ? -1.601 7.902 13.641 1.00 82.12 85 MET A CA 1
ATOM 656 C C . MET A 1 85 ? -0.760 6.947 14.490 1.00 82.12 85 MET A C 1
ATOM 658 O O . MET A 1 85 ? -0.020 7.382 15.370 1.00 82.12 85 MET A O 1
ATOM 662 N N . VAL A 1 86 ? -0.944 5.650 14.266 1.00 83.12 86 VAL A N 1
ATOM 663 C CA . VAL A 1 86 ? -0.162 4.546 14.835 1.00 83.12 86 VAL A CA 1
ATOM 664 C C . VAL A 1 86 ? -0.008 3.496 13.747 1.00 83.12 86 VAL A C 1
ATOM 666 O O . VAL A 1 86 ? -0.912 3.323 12.934 1.00 83.12 86 VAL A O 1
ATOM 669 N N . GLU A 1 87 ? 1.105 2.771 13.748 1.00 79.44 87 GLU A N 1
ATOM 670 C CA . GLU A 1 87 ? 1.469 1.840 12.671 1.00 79.44 87 GLU A CA 1
ATOM 671 C C . GLU A 1 87 ? 0.359 0.824 12.365 1.00 79.44 87 GLU A C 1
ATOM 673 O O . GLU A 1 87 ? -0.019 0.642 11.212 1.00 79.44 87 GLU A O 1
ATOM 678 N N . LYS A 1 88 ? -0.266 0.259 13.406 1.00 80.94 88 LYS A N 1
ATOM 679 C CA . LYS A 1 88 ? -1.383 -0.694 13.277 1.00 80.94 88 LYS A CA 1
ATOM 680 C C . LYS A 1 88 ? -2.641 -0.137 12.592 1.00 80.94 88 LYS A C 1
ATOM 682 O O . LYS A 1 88 ? -3.521 -0.905 12.232 1.00 80.94 88 LYS A O 1
ATOM 687 N N . LYS A 1 89 ? -2.765 1.187 12.474 1.00 85.94 89 LYS A N 1
ATOM 688 C CA . LYS A 1 89 ? -3.877 1.877 11.799 1.00 85.94 89 LYS A CA 1
ATOM 689 C C . LYS A 1 89 ? -3.483 2.368 10.405 1.00 85.94 89 LYS A C 1
ATOM 691 O O . LYS A 1 89 ? -4.303 2.981 9.733 1.00 85.94 89 LYS A O 1
ATOM 696 N N . MET A 1 90 ? -2.248 2.126 9.970 1.00 84.81 90 MET A N 1
ATOM 697 C CA . MET A 1 90 ? -1.759 2.522 8.655 1.00 84.81 90 MET A CA 1
ATOM 698 C C . MET A 1 90 ? -1.698 1.319 7.717 1.00 84.81 90 MET A C 1
ATOM 700 O O . MET A 1 90 ? -1.202 0.266 8.106 1.00 84.81 90 MET A O 1
ATOM 704 N N . THR A 1 91 ? -2.134 1.506 6.477 1.00 87.44 91 THR A N 1
ATOM 705 C CA . THR A 1 91 ? -1.901 0.589 5.351 1.00 87.44 91 THR A CA 1
ATOM 706 C C . THR A 1 91 ? -1.393 1.379 4.136 1.00 87.44 91 THR A C 1
ATOM 708 O O . THR A 1 91 ? -1.028 2.553 4.266 1.00 87.44 91 THR A O 1
ATOM 711 N N . ALA A 1 92 ? -1.329 0.761 2.958 1.00 86.38 92 ALA A N 1
ATOM 712 C CA . ALA A 1 92 ? -0.939 1.408 1.713 1.00 86.38 92 ALA A CA 1
ATOM 713 C C . ALA A 1 92 ? -1.764 0.935 0.514 1.00 86.38 92 ALA A C 1
ATOM 715 O O . ALA A 1 92 ? -2.217 -0.206 0.450 1.00 86.38 92 ALA A O 1
ATOM 716 N N . ILE A 1 93 ? -1.844 1.809 -0.486 1.00 87.50 93 ILE A N 1
ATOM 717 C CA . ILE A 1 93 ? -2.123 1.427 -1.869 1.00 87.50 93 ILE A CA 1
ATOM 718 C C . ILE A 1 93 ? -0.773 1.250 -2.563 1.00 87.50 93 ILE A C 1
ATOM 720 O O . ILE A 1 93 ? 0.044 2.178 -2.573 1.00 87.50 93 ILE A O 1
ATOM 724 N N . LEU A 1 94 ? -0.547 0.074 -3.146 1.00 87.31 94 LEU A N 1
ATOM 725 C CA . LEU A 1 94 ? 0.619 -0.218 -3.971 1.00 87.31 94 LEU A CA 1
ATOM 726 C C . LEU A 1 94 ? 0.210 -0.218 -5.444 1.00 87.31 94 LEU A C 1
ATOM 728 O O . LEU A 1 94 ? -0.535 -1.081 -5.901 1.00 87.31 94 LEU A O 1
ATOM 732 N N . VAL A 1 95 ? 0.742 0.725 -6.213 1.00 86.38 95 VAL A N 1
ATOM 733 C CA . VAL A 1 95 ? 0.591 0.745 -7.671 1.00 86.38 95 VAL A CA 1
ATOM 734 C C . VAL A 1 95 ? 1.894 0.277 -8.289 1.00 86.38 95 VAL A C 1
ATOM 736 O O . VAL A 1 95 ? 2.957 0.830 -8.015 1.00 86.38 95 VAL A O 1
ATOM 739 N N . SER A 1 96 ? 1.819 -0.755 -9.119 1.00 84.19 96 SER A N 1
ATOM 740 C CA . SER A 1 96 ? 2.961 -1.277 -9.860 1.00 84.19 96 SER A CA 1
ATOM 741 C C . SER A 1 96 ? 2.761 -1.004 -11.338 1.00 84.19 96 SER A C 1
ATOM 743 O O . SER A 1 96 ? 1.864 -1.566 -11.960 1.00 84.19 96 SER A O 1
ATOM 745 N N . VAL A 1 97 ? 3.623 -0.159 -11.887 1.00 82.94 97 VAL A N 1
ATOM 746 C CA . VAL A 1 97 ? 3.709 0.109 -13.319 1.00 82.94 97 VAL A CA 1
ATOM 747 C C . VAL A 1 97 ? 4.857 -0.728 -13.855 1.00 82.94 97 VAL A C 1
ATOM 749 O O . VAL A 1 97 ? 5.997 -0.576 -13.412 1.00 82.94 97 VAL A O 1
ATOM 752 N N . LYS A 1 98 ? 4.568 -1.645 -14.773 1.00 80.06 98 LYS A N 1
ATOM 753 C CA . LYS A 1 98 ? 5.577 -2.522 -15.373 1.00 80.06 98 LYS A CA 1
ATOM 754 C C . LYS A 1 98 ? 5.507 -2.378 -16.880 1.00 80.06 98 LYS A C 1
ATOM 756 O O . LYS A 1 98 ? 4.425 -2.411 -17.456 1.00 80.06 98 LYS A O 1
ATOM 761 N N . ASN A 1 99 ? 6.657 -2.256 -17.534 1.00 75.50 99 ASN A N 1
ATOM 762 C CA . ASN A 1 99 ? 6.668 -2.306 -18.987 1.00 75.50 99 ASN A CA 1
ATOM 763 C C . ASN A 1 99 ? 6.140 -3.659 -19.470 1.00 75.50 99 ASN A C 1
ATOM 765 O O . ASN A 1 99 ? 6.531 -4.719 -18.974 1.00 75.50 99 ASN A O 1
ATOM 769 N N . LYS A 1 100 ? 5.267 -3.611 -20.476 1.00 68.00 100 LYS A N 1
ATOM 770 C CA . LYS A 1 100 ? 4.802 -4.801 -21.176 1.00 68.00 100 LYS A CA 1
ATOM 771 C C . LYS A 1 100 ? 5.986 -5.393 -21.939 1.00 68.00 100 LYS A C 1
ATOM 773 O O . LYS A 1 100 ? 6.373 -4.866 -22.976 1.00 68.00 100 LYS A O 1
ATOM 778 N N . SER A 1 101 ? 6.594 -6.445 -21.402 1.00 68.31 101 SER A N 1
ATOM 779 C CA . SER A 1 101 ? 7.538 -7.258 -22.166 1.00 68.31 101 SER A CA 1
ATOM 780 C C . SER A 1 101 ? 6.762 -8.252 -23.030 1.00 68.31 101 SER A C 1
ATOM 782 O O . SER A 1 101 ? 5.678 -8.700 -22.644 1.00 68.31 101 SER A O 1
ATOM 784 N N . ASP A 1 102 ? 7.323 -8.631 -24.179 1.00 52.91 102 ASP A N 1
ATOM 785 C CA . ASP A 1 102 ? 6.705 -9.573 -25.129 1.00 52.91 102 ASP A CA 1
ATOM 786 C C . ASP A 1 102 ? 6.419 -10.968 -24.525 1.00 52.91 102 ASP A C 1
ATOM 788 O O . ASP A 1 102 ? 5.716 -11.782 -25.124 1.00 52.91 102 ASP A O 1
ATOM 792 N N . HIS A 1 103 ? 6.908 -11.238 -23.306 1.00 55.22 103 HIS A N 1
ATOM 793 C CA . HIS A 1 103 ? 6.765 -12.507 -22.587 1.00 55.22 103 HIS A CA 1
ATOM 794 C C . HIS A 1 103 ? 6.247 -12.369 -21.143 1.00 55.22 103 HIS A C 1
ATOM 796 O O . HIS A 1 103 ? 6.415 -13.287 -20.337 1.00 55.22 103 HIS A O 1
ATOM 802 N N . ALA A 1 104 ? 5.620 -11.246 -20.778 1.00 65.00 104 ALA A N 1
ATOM 803 C CA . ALA A 1 104 ? 5.091 -11.072 -19.426 1.00 65.00 104 ALA A CA 1
ATOM 804 C C . ALA A 1 104 ? 3.951 -12.070 -19.131 1.00 65.00 104 ALA A C 1
ATOM 806 O O . ALA A 1 104 ? 2.907 -12.071 -19.784 1.00 65.00 104 ALA A O 1
ATOM 807 N N . THR A 1 105 ? 4.127 -12.909 -18.108 1.00 67.06 105 THR A N 1
ATOM 808 C CA . THR A 1 105 ? 3.048 -13.746 -17.560 1.00 67.06 105 THR A CA 1
ATOM 809 C C . THR A 1 105 ? 2.189 -12.934 -16.588 1.00 67.06 105 THR A C 1
ATOM 811 O O . THR A 1 105 ? 2.691 -12.021 -15.931 1.00 67.06 105 THR A O 1
ATOM 814 N N . LEU A 1 106 ? 0.910 -13.290 -16.410 1.00 65.81 106 LEU A N 1
ATOM 815 C CA . LEU A 1 106 ? 0.037 -12.650 -15.408 1.00 65.81 106 LEU A CA 1
ATOM 816 C C . LEU A 1 106 ? 0.668 -12.632 -14.005 1.00 65.81 106 LEU A C 1
ATOM 818 O O . LEU A 1 106 ? 0.578 -11.629 -13.305 1.00 65.81 106 LEU A O 1
ATOM 822 N N . GLY A 1 107 ? 1.358 -13.711 -13.617 1.00 67.25 107 GLY A N 1
ATOM 823 C CA . GLY A 1 107 ? 2.093 -13.782 -12.351 1.00 67.25 107 GLY A CA 1
ATOM 824 C C . GLY A 1 107 ? 3.222 -12.754 -12.259 1.00 67.25 107 GLY A C 1
ATOM 825 O O . GLY A 1 107 ? 3.355 -12.092 -11.236 1.00 67.25 107 GLY A O 1
ATOM 826 N N . SER A 1 108 ? 3.975 -12.549 -13.344 1.00 68.69 108 SER A N 1
ATOM 827 C CA . SER A 1 108 ? 5.041 -11.537 -13.398 1.00 68.69 108 SER A CA 1
ATOM 828 C C . SER A 1 108 ? 4.529 -10.091 -13.348 1.00 68.69 108 SER A C 1
ATOM 830 O O . SER A 1 108 ? 5.277 -9.188 -12.973 1.00 68.69 108 SER A O 1
ATOM 832 N N . LEU A 1 109 ? 3.252 -9.859 -13.676 1.00 70.88 109 LEU A N 1
ATOM 833 C CA . LEU A 1 109 ? 2.630 -8.533 -13.666 1.00 70.88 109 LEU A CA 1
ATOM 834 C C . LEU A 1 109 ? 2.009 -8.165 -12.314 1.00 70.88 109 LEU A C 1
ATOM 836 O O . LEU A 1 109 ? 1.968 -6.979 -11.994 1.00 70.88 109 LEU A O 1
ATOM 840 N N . LYS A 1 110 ? 1.624 -9.142 -11.481 1.00 76.62 110 LYS A N 1
ATOM 841 C CA . LYS A 1 110 ? 1.075 -8.887 -10.136 1.00 76.62 110 LYS A CA 1
ATOM 842 C C . LYS A 1 110 ? 1.985 -7.967 -9.320 1.00 76.62 110 LYS A C 1
ATOM 844 O O . LYS A 1 110 ? 3.213 -8.088 -9.380 1.00 76.62 110 LYS A O 1
ATOM 849 N N . ALA A 1 111 ? 1.395 -7.027 -8.586 1.00 77.19 111 ALA A N 1
ATOM 850 C CA . ALA A 1 111 ? 2.150 -6.292 -7.581 1.00 77.19 111 ALA A CA 1
ATOM 851 C C . ALA A 1 111 ? 2.550 -7.261 -6.464 1.00 7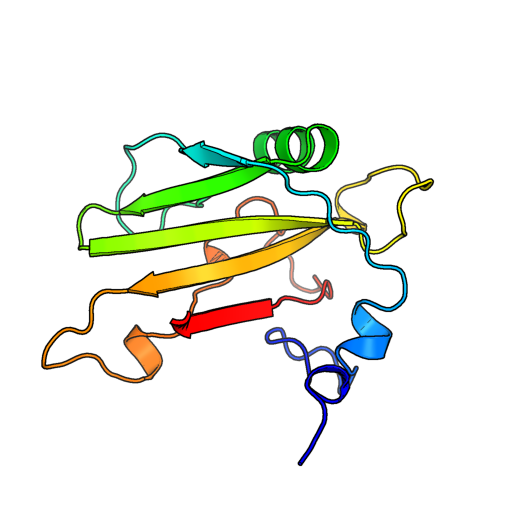7.19 111 ALA A C 1
ATOM 853 O O . ALA A 1 111 ? 1.819 -8.210 -6.180 1.00 77.19 111 ALA A O 1
ATOM 854 N N . ASP A 1 112 ? 3.700 -7.015 -5.849 1.00 80.00 112 ASP A N 1
ATOM 855 C CA . ASP A 1 112 ? 4.144 -7.763 -4.680 1.00 80.00 112 ASP A CA 1
ATOM 856 C C . ASP A 1 112 ? 4.004 -6.874 -3.435 1.00 80.00 112 ASP A C 1
ATOM 858 O O . ASP A 1 112 ? 4.827 -5.974 -3.233 1.00 80.00 112 ASP A O 1
ATOM 862 N N . PRO A 1 113 ? 2.983 -7.101 -2.589 1.00 76.75 113 PRO A N 1
ATOM 863 C CA . PRO A 1 113 ? 2.816 -6.374 -1.336 1.00 76.75 113 PRO A CA 1
ATOM 864 C C . PRO A 1 113 ? 4.016 -6.479 -0.393 1.00 76.75 113 PRO A C 1
ATOM 866 O O . PRO A 1 113 ? 4.206 -5.599 0.445 1.00 76.75 113 PRO A O 1
ATOM 869 N N . SER A 1 114 ? 4.862 -7.507 -0.540 1.00 77.69 114 SER A N 1
ATOM 870 C CA . SER A 1 114 ? 6.061 -7.690 0.286 1.00 77.69 114 SER A CA 1
ATOM 871 C C . SER A 1 114 ? 7.093 -6.564 0.117 1.00 77.69 114 SER A C 1
ATOM 873 O O . SER A 1 114 ? 7.973 -6.390 0.966 1.00 77.69 114 SER A O 1
ATOM 875 N N . LEU A 1 115 ? 6.946 -5.754 -0.938 1.00 76.94 115 LEU A N 1
ATOM 876 C CA . LEU A 1 115 ? 7.722 -4.543 -1.191 1.00 76.94 115 LEU A CA 1
ATOM 877 C C . LEU A 1 115 ? 7.369 -3.383 -0.242 1.00 76.94 115 LEU A C 1
ATOM 879 O O . LEU A 1 115 ? 8.109 -2.398 -0.181 1.00 76.94 115 LEU A O 1
ATOM 883 N N . LEU A 1 116 ? 6.269 -3.465 0.508 1.00 78.00 116 LEU A N 1
ATOM 884 C CA . LEU A 1 116 ? 5.892 -2.464 1.503 1.00 78.00 116 LEU A CA 1
ATOM 885 C C . LEU A 1 116 ? 6.672 -2.703 2.802 1.00 78.00 116 LEU A C 1
ATOM 887 O O . LEU A 1 116 ? 6.372 -3.606 3.575 1.00 78.00 116 LEU A O 1
ATOM 891 N N . GLY A 1 117 ? 7.681 -1.873 3.073 1.00 71.94 117 GLY A N 1
ATOM 892 C CA . GLY A 1 117 ? 8.564 -2.064 4.231 1.00 71.94 117 GLY A CA 1
ATOM 893 C C . GLY A 1 117 ? 8.016 -1.602 5.577 1.00 71.94 117 GLY A C 1
ATOM 894 O O . GLY A 1 117 ? 8.699 -1.722 6.588 1.00 71.94 117 GLY A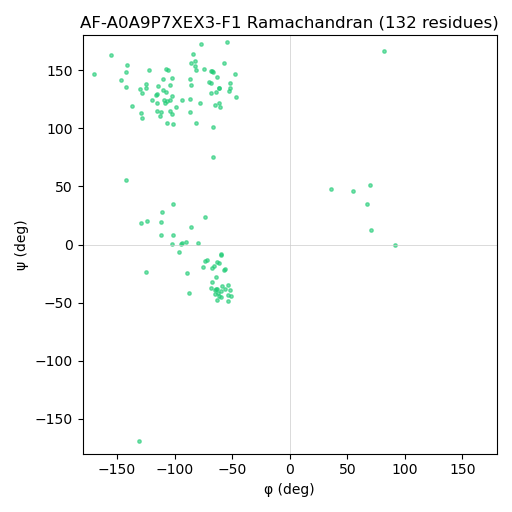 O 1
ATOM 895 N N . PHE A 1 118 ? 6.788 -1.093 5.597 1.00 73.38 118 PHE A N 1
ATOM 896 C CA . PHE A 1 118 ? 6.093 -0.656 6.808 1.00 73.38 118 PHE A CA 1
ATOM 897 C C . PHE A 1 118 ? 4.895 -1.546 7.167 1.00 73.38 118 PHE A C 1
ATOM 899 O O . PHE A 1 118 ? 4.112 -1.228 8.066 1.00 73.38 118 PHE A O 1
ATOM 906 N N . LEU A 1 119 ? 4.753 -2.669 6.455 1.00 68.56 119 LEU A N 1
ATOM 907 C CA . LEU A 1 119 ? 3.851 -3.745 6.822 1.00 68.56 119 LEU A CA 1
ATOM 908 C C . LEU A 1 119 ? 4.670 -4.871 7.480 1.00 68.56 119 LEU A C 1
ATOM 910 O O . LEU A 1 119 ? 5.407 -5.568 6.778 1.00 68.56 119 LEU A O 1
ATOM 914 N N . PRO A 1 120 ? 4.647 -5.043 8.816 1.00 57.53 120 PRO A N 1
ATOM 915 C CA . PRO A 1 120 ? 5.202 -6.221 9.473 1.00 57.53 120 PRO A CA 1
ATOM 916 C C . PRO A 1 120 ? 4.782 -7.536 8.805 1.00 57.53 120 PRO A C 1
ATOM 918 O O . PRO A 1 120 ? 3.604 -7.845 8.698 1.00 57.53 120 PRO A O 1
ATOM 921 N N . LYS A 1 121 ? 5.765 -8.380 8.466 1.00 54.16 121 LYS A N 1
ATOM 922 C CA . LYS A 1 121 ? 5.573 -9.763 7.977 1.00 54.16 121 LYS A CA 1
ATOM 923 C C . LYS A 1 121 ? 5.147 -10.751 9.084 1.00 54.16 121 LYS A C 1
ATOM 925 O O . LYS A 1 121 ? 5.459 -11.938 9.003 1.00 54.16 121 LYS A O 1
ATOM 930 N N . ALA A 1 122 ? 4.540 -10.272 10.170 1.00 50.06 122 ALA A N 1
ATOM 931 C CA . ALA A 1 122 ? 4.140 -11.135 11.278 1.00 50.06 122 ALA A CA 1
ATOM 932 C C . ALA A 1 122 ? 2.904 -11.966 10.894 1.00 50.06 122 ALA A C 1
ATOM 934 O O . ALA A 1 122 ? 2.072 -11.529 10.109 1.00 50.06 122 ALA A O 1
ATOM 935 N N . VAL A 1 123 ? 2.780 -13.159 11.482 1.00 53.22 123 VAL A N 1
ATOM 936 C CA . VAL A 1 123 ? 1.842 -14.239 11.100 1.00 53.22 123 VAL A CA 1
ATOM 937 C C . VAL A 1 123 ? 0.345 -13.851 11.164 1.00 53.22 123 VAL A C 1
ATOM 939 O O . VAL A 1 123 ? -0.493 -14.604 10.683 1.00 53.22 123 VAL A O 1
ATOM 942 N N . ALA A 1 124 ? -0.010 -12.681 11.705 1.00 59.44 124 ALA A N 1
ATOM 943 C CA . ALA A 1 124 ? -1.388 -12.184 11.747 1.00 59.44 124 ALA A CA 1
ATOM 944 C C . ALA A 1 124 ? -1.469 -10.660 11.515 1.00 59.44 124 ALA A C 1
ATOM 946 O O . ALA A 1 124 ? -1.974 -9.919 12.360 1.00 59.44 124 ALA A O 1
ATOM 947 N N . ASP A 1 125 ? -0.926 -10.172 10.397 1.00 67.69 125 ASP A N 1
ATOM 948 C CA . ASP A 1 125 ? -1.250 -8.831 9.896 1.00 67.69 125 ASP A CA 1
ATOM 949 C C . ASP A 1 125 ? -2.506 -8.905 9.018 1.00 67.69 125 ASP A C 1
ATOM 951 O O . ASP A 1 125 ? -2.505 -9.554 7.977 1.00 67.69 125 ASP A O 1
ATOM 955 N N . HIS A 1 126 ? -3.587 -8.274 9.478 1.00 74.12 126 HIS A N 1
ATOM 956 C CA . HIS A 1 126 ? -4.907 -8.276 8.837 1.00 74.12 126 HIS A CA 1
ATOM 957 C C . HIS A 1 126 ? -5.263 -6.898 8.257 1.00 74.12 126 HIS A C 1
ATOM 959 O O . HIS A 1 126 ? -6.427 -6.491 8.257 1.00 74.12 126 HIS A O 1
ATOM 965 N N . ARG A 1 127 ? -4.262 -6.103 7.875 1.00 80.31 127 ARG A N 1
ATOM 966 C CA . ARG A 1 127 ? -4.505 -4.770 7.325 1.00 80.31 127 ARG A CA 1
ATOM 967 C C . ARG A 1 127 ? -4.733 -4.855 5.823 1.00 80.31 127 ARG A C 1
ATOM 969 O O . ARG A 1 127 ? -3.817 -5.284 5.131 1.00 80.31 127 ARG A O 1
ATOM 976 N N . PRO A 1 128 ? -5.859 -4.321 5.319 1.00 83.25 128 PRO A N 1
ATOM 977 C CA . PRO A 1 128 ? -6.244 -4.487 3.930 1.00 83.25 128 PRO A CA 1
ATOM 978 C C . PRO A 1 128 ? -5.213 -3.890 2.983 1.00 83.25 128 PRO A C 1
ATOM 980 O O . PRO A 1 128 ? -4.773 -2.748 3.167 1.00 83.25 128 PRO A O 1
ATOM 983 N N . ILE A 1 129 ? -4.878 -4.645 1.942 1.00 81.00 129 ILE A N 1
ATOM 984 C CA . ILE A 1 129 ? -3.935 -4.249 0.898 1.00 81.00 129 ILE A CA 1
ATOM 985 C C . ILE A 1 129 ? -4.676 -4.119 -0.430 1.00 81.00 129 ILE A C 1
ATOM 987 O O . ILE A 1 129 ? -5.484 -4.971 -0.798 1.00 81.00 129 ILE A O 1
ATOM 991 N N . ILE A 1 130 ? -4.369 -3.047 -1.163 1.00 81.00 130 ILE A N 1
ATOM 992 C CA . ILE A 1 130 ? -4.800 -2.875 -2.551 1.00 81.00 130 ILE A CA 1
ATOM 993 C C . ILE A 1 130 ? -3.564 -2.763 -3.436 1.00 81.00 130 ILE A C 1
ATOM 995 O O . ILE A 1 130 ? -2.718 -1.883 -3.252 1.00 81.00 130 ILE A O 1
ATOM 999 N N . SER A 1 131 ? -3.508 -3.642 -4.426 1.00 78.81 131 SER A N 1
ATOM 1000 C CA . SER A 1 131 ? -2.489 -3.745 -5.450 1.00 78.81 131 SER A CA 1
ATOM 1001 C C . SER A 1 131 ? -3.089 -3.454 -6.816 1.00 78.81 131 SER A C 1
ATOM 1003 O O . SER A 1 131 ? -3.909 -4.207 -7.337 1.00 78.81 131 SER A O 1
ATOM 1005 N N . LEU A 1 132 ? -2.639 -2.369 -7.439 1.00 77.44 132 LEU A N 1
ATOM 1006 C CA . LEU A 1 132 ? -3.027 -2.028 -8.804 1.00 77.44 132 LEU A CA 1
ATOM 1007 C C . LEU A 1 132 ? -1.897 -2.389 -9.765 1.00 77.44 132 LEU A C 1
ATOM 1009 O O . LEU A 1 132 ? -0.746 -1.987 -9.573 1.00 77.44 132 LEU A O 1
ATOM 1013 N N . VAL A 1 133 ? -2.248 -3.140 -10.805 1.00 74.56 133 VAL A N 1
ATOM 1014 C CA . VAL A 1 133 ? -1.369 -3.467 -11.929 1.00 74.56 133 VAL A CA 1
ATOM 1015 C C . VAL A 1 133 ? -1.833 -2.651 -13.128 1.00 74.56 133 VAL A C 1
ATOM 1017 O O . VAL A 1 133 ? -3.007 -2.728 -13.495 1.00 74.56 133 VAL A O 1
ATOM 1020 N N . MET A 1 134 ? -0.920 -1.866 -13.702 1.00 67.00 134 MET A N 1
ATOM 1021 C CA . MET A 1 134 ? -1.160 -1.025 -14.881 1.00 67.00 134 MET A CA 1
ATOM 1022 C C . MET A 1 134 ? -0.258 -1.428 -16.040 1.00 67.00 134 MET A C 1
ATOM 1024 O O . MET A 1 134 ? 0.941 -1.682 -15.779 1.00 67.00 134 MET A O 1
#

Sequence (134 aa):
MKSVLECHPDDDLAGTMLKDAFEVAWVRFAHFVQAGSDNGEGAQVVSIEMAWLAMRWGIGIQRAFRHASMHIVIPVLLSGKDEKMVEKKMTAILVSVKNKSDHATLGSLKADPSLLGFLPKAVADHRPIISLVM

Secondary structure (DSSP, 8-state):
---GGGS--TT--TT--HHHHTTT-EE--SEEEEPPS---TT--SEEHHHHHHHHHHTEEEEEEETTTEEEEEEEEETT-TTSPP-GGGEEEEEEEEE---TT--HHHHS--GGGEETS---TT-----EEEE-

Mean predicted aligned error: 7.36 Å

Foldseek 3Di:
DDDQQCPAFPVCQPNDGNCRLQVQKDFAADEEDEDDADDAPPAAQDAQVRLVVCRVVRYWYWYDHPQAKIKIKTKMFSNHDPDDDDLLRIDIEIEMEHDDDPDDDPVNQWDDSSSHNSQDPDPDNNRGYHYHGD

Nearest PDB structures (foldseek):
  6zya-assembly1_A  TM=5.830E-01  e=8.162E+00  Homo sapiens
  1ph1-assembly1_A  TM=5.674E-01  e=9.907E+00  Sterkiella nova
  5ipz-assembly1_A  TM=3.755E-01  e=2.393E+00  Homo sapiens

pLDDT: mean 78.34, std 10.73, range [50.06, 91.06]

=== Feature glossary ===
The record interleaves many kinds of information about one protein. Here is each kind framed as the question it answers.

Q: What does the local fold look like, residue by residue?
A: The Foldseek 3Di string encodes local tertiary geometry as a 20-letter alphabet — one character per residue — derived from the relative p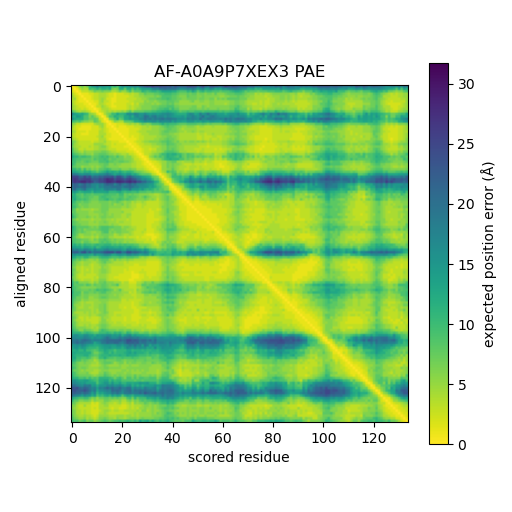ositions of nearby Cα atoms. Unlike the amino-acid sequence, 3Di is a direct function of the 3D structure, so two proteins with the same fold have similar 3Di strings even at low sequence identity.

Q: Which residues are in helices, strands, or loops?
A: The SS8 string is DSSP's per-residue secondary-structure call. α-helix (H) means an i→i+4 H-bond ladder; β-strand (E) means the residue participates in a β-sheet; 3₁₀ (G) and π (I) are tighter and wider helices; T/S are turns/bends; '-' is loop.

Q: How big and how compact is the whole molecule?
A: Radius of gyration (Rg) is the root-mean-square distance of Cα atoms from their centroid — a single number for overall size and compactness. A globular domain of N residues has Rg ≈ 2.2·N^0.38 Å; an extended or disordered chain has a much larger Rg. The Cα contact count is the number of residue pairs whose Cα atoms are within 8 Å and are more than four positions apart in sequence — a standard proxy for tertiary packing density. The bounding box is the smallest axis-aligned box enclosing all Cα atoms.

Q: Where is each backbone atom in 3D?
A: Structure coordinates are given as an mmCIF _atom_site loop: one row per atom with element, residue name, chain id, sequence number, and x/y/z position in Å. Only the four main-chain atoms per re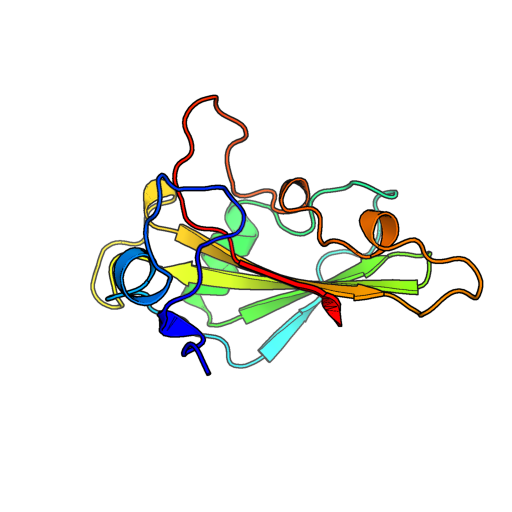sidue are included here; side chains are omitted to keep the record compact.

Q: What is the amino-acid chain?
A: Primary structure: the covalent order of the twenty standard amino acids along the backbone. Two proteins with the same sequence will (almost always) fold to the same structure; two with 30% identity often share a fold but not the details.

Q: What if only a Cα trace is available?
A: Three-state secondary structure (P-SEA) collapses the eight DSSP classes into helix (a), strand (b), and coil (c). P-SEA assigns these from Cα geometry alone — distances and angles — without requiring backbone oxygens, so it works on any Cα trace.

Q: What family and function is it annotated with?
A: Database cross-references. InterPro integrates a dozen domain/family signature databases into unified entries with residue-range hits. GO terms attach function/process/location labels with evidence codes. CATH codes position the fold in a four-level structural taxonomy. Organism is the NCBI-taxonomy species name.

Q: How confident is the AlphaFold model at each residue?
A: pLDDT is the predicted lDDT-Cα score: AlphaFold's confidence that the local environment of each residue (all inter-atomic distances within 15 Å) is correctly placed. It is a per-residue number between 0 and 100, with higher meaning more reliable.

Q: How mobile is each atom in the crystal?
A: B-factor (Debye–Waller factor) reflects atomic displacement in the crystal lattice. It is an experimental observable (units Å²), not a prediction; low values mean the atom is pinned down, high values mean it moves or is heterogeneous across the crystal.

Q: Which residues are buried vs exposed?
A: SASA measures how much of the protein is reachable by solvent. It is computed by rolling a water-sized probe over the atomic surface and summing the exposed area (Å²). Per-residue SASA distinguishes core (buried, low SASA) from surface (exposed, high SASA) residues; total SASA is a whole-molecule size measure.

Q: What do the diagnostic plots show?
A: Plot images: a contact map (which residues 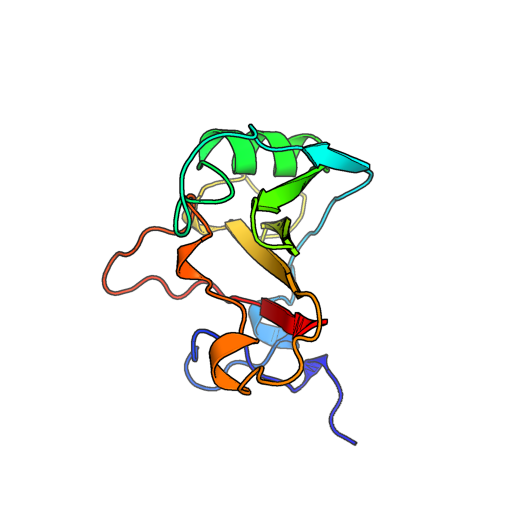are close in 3D, as an N×N binary image), a Ramachandran scatter (backbone torsion angles, revealing secondary-structure composition at a glance), and — for AlphaFold structures — a PAE heatmap (pairwise prediction confidence).

Q: What known structures does this most resemble?
A: The Foldseek neighbor list gives the closest experimentally determined structures in the PDB, ranked by structural alignment. TM-score near 1 means near-identical fold; near 0.3 means only rough topology match. This is how one finds what a novel AlphaFold prediction most resembles in the solved-structure universe.

Q: Are the domains correctly placed relative to each other?
A: Predicted aligned error is AlphaFold's pairwise confidence. Unlike pLDDT (per-residue), PAE is per-residue-pair and captures whether two parts of the structure are correctly placed relative to each other. Units are ångströms of expected positional error.

Q: What do the rendered images show?
A: Structure images are PyMOL renders from six orthogonal camera directions. Cartoon representation draws helices as coils and strands as arrows; sticks shows the backbone as bonds; surface shows the solvent-excluded envelope. Rainbow coloring maps sequence position to hue (blue→red, N→C); chain coloring assigns a distinct color per polypeptide.

Q: What are the backbone torsion angles?
A: φ (phi) and ψ (psi) are the two rotatable backbone dihedrals per residue: φ is the C(i-1)–N–Cα–C torsion, ψ is the N–Cα–C–N(i+1) torsion, both in degrees on (−180°, 180°]. α-helical residues cluster near (−60°, −45°); β-strand residues near (−120°, +130°). A Ramachandran plot is simply a scatter of (φ, ψ) for every residue.